Protein AF-A0A971Y9V8-F1 (afdb_monomer_lite)

Radius of gyration: 31.01 Å; chains: 1; bounding box: 67×24×73 Å

Secondary structure (DSSP, 8-state):
-HHHHHHHHHHHHHHHHTT--TTSHHHHHHHHHHHHHHHHHHHHHHHHHHHHHHHHHHHHHHHHHHHHHHHHHHHHHTTS----------------------------

Structure (mmCIF, N/CA/C/O backbone):
data_AF-A0A971Y9V8-F1
#
_entry.id   AF-A0A971Y9V8-F1
#
loop_
_atom_site.group_PDB
_atom_site.id
_atom_site.type_symbol
_atom_site.label_atom_id
_atom_site.label_alt_id
_atom_site.label_comp_id
_atom_site.label_asym_id
_atom_site.label_entity_id
_atom_site.label_seq_id
_atom_site.pdbx_PDB_ins_code
_atom_site.Cartn_x
_atom_site.Cartn_y
_atom_site.Cartn_z
_atom_site.occupancy
_atom_site.B_iso_or_equiv
_atom_site.auth_seq_id
_atom_site.auth_comp_id
_atom_site.auth_asym_id
_atom_site.auth_atom_id
_atom_site.pdbx_PDB_model_num
ATOM 1 N N . MET A 1 1 ? 2.451 -8.163 -2.387 1.00 61.44 1 MET A N 1
ATOM 2 C CA . MET A 1 1 ? 1.995 -7.449 -1.172 1.00 61.44 1 MET A CA 1
ATOM 3 C C . MET A 1 1 ? 0.903 -8.109 -0.306 1.00 61.44 1 MET A C 1
ATOM 5 O O . MET A 1 1 ? 0.712 -7.669 0.821 1.00 61.44 1 MET A O 1
ATOM 9 N N . SER A 1 2 ? 0.256 -9.224 -0.704 1.00 71.38 2 SER A N 1
ATOM 10 C CA . SER A 1 2 ? -0.834 -9.876 0.076 1.00 71.38 2 SER A CA 1
ATOM 11 C C . SER A 1 2 ? -0.527 -10.174 1.556 1.00 71.38 2 SER A C 1
ATOM 13 O O . SER A 1 2 ? -1.440 -10.242 2.370 1.00 71.38 2 SER A O 1
ATOM 15 N N . TYR A 1 3 ? 0.740 -10.360 1.926 1.00 83.62 3 TYR A N 1
ATOM 16 C CA . TYR A 1 3 ? 1.128 -10.804 3.265 1.00 83.62 3 TYR A CA 1
ATOM 17 C C . TYR A 1 3 ? 0.845 -9.780 4.375 1.00 83.62 3 TYR A C 1
ATOM 19 O O . TYR A 1 3 ? 0.438 -10.162 5.474 1.00 83.62 3 TYR A O 1
ATOM 27 N N . ILE A 1 4 ? 1.058 -8.484 4.112 1.00 87.50 4 ILE A N 1
ATOM 28 C CA . ILE A 1 4 ? 0.825 -7.424 5.108 1.00 87.50 4 ILE A CA 1
ATOM 29 C C . ILE A 1 4 ? -0.675 -7.273 5.347 1.00 87.50 4 ILE A C 1
ATOM 31 O O . ILE A 1 4 ? -1.126 -7.321 6.491 1.00 87.50 4 ILE A O 1
ATOM 35 N N . ARG A 1 5 ? -1.450 -7.195 4.263 1.00 88.75 5 ARG A N 1
ATOM 36 C CA . ARG A 1 5 ? -2.910 -7.108 4.306 1.00 88.75 5 ARG A CA 1
ATOM 37 C C . ARG A 1 5 ? -3.548 -8.349 4.939 1.00 88.75 5 ARG A C 1
ATOM 39 O O . ARG A 1 5 ? -4.453 -8.232 5.755 1.00 88.75 5 ARG A O 1
ATOM 46 N N . GLU A 1 6 ? -3.042 -9.548 4.652 1.00 90.44 6 GLU A N 1
ATOM 47 C CA . GLU A 1 6 ? -3.519 -10.795 5.268 1.00 90.44 6 GLU A CA 1
ATOM 48 C C . GLU A 1 6 ? -3.256 -10.830 6.781 1.00 90.44 6 GLU A C 1
ATOM 50 O O . GLU A 1 6 ? -4.137 -11.195 7.564 1.00 90.44 6 GLU A O 1
ATOM 55 N N . LYS A 1 7 ? -2.076 -10.375 7.217 1.00 92.75 7 LYS A N 1
ATOM 56 C CA . LYS A 1 7 ? -1.774 -10.206 8.645 1.00 92.75 7 LYS A CA 1
ATOM 57 C C . LYS A 1 7 ? -2.659 -9.162 9.309 1.00 92.75 7 LYS A C 1
ATOM 59 O O . LYS A 1 7 ? -3.086 -9.378 10.442 1.00 92.75 7 LYS A O 1
ATOM 64 N N . LEU A 1 8 ? -2.927 -8.051 8.633 1.00 92.81 8 LEU A N 1
ATOM 65 C CA . LEU A 1 8 ? -3.809 -7.021 9.158 1.00 92.81 8 LEU A CA 1
ATOM 66 C C . LEU A 1 8 ? -5.241 -7.540 9.314 1.00 92.81 8 LEU A C 1
ATOM 68 O O . LEU A 1 8 ? -5.812 -7.403 10.392 1.00 92.81 8 LEU A O 1
ATOM 72 N N . ASN A 1 9 ? -5.772 -8.225 8.300 1.00 91.19 9 ASN A N 1
ATOM 73 C CA . ASN A 1 9 ? -7.088 -8.866 8.352 1.00 91.19 9 ASN A CA 1
ATOM 74 C C . ASN A 1 9 ? -7.176 -9.883 9.498 1.00 91.19 9 ASN A C 1
ATOM 76 O O . ASN A 1 9 ? -8.183 -9.954 10.203 1.00 91.19 9 ASN A O 1
ATOM 80 N N . PHE A 1 10 ? -6.105 -10.648 9.736 1.00 93.62 10 PHE A N 1
ATOM 81 C CA . PHE A 1 10 ? -6.022 -11.538 10.893 1.00 93.62 10 PHE A CA 1
ATOM 82 C C . PHE A 1 10 ? -6.103 -10.769 12.222 1.00 93.62 10 PHE A C 1
ATOM 84 O O . PHE A 1 10 ? -6.832 -11.183 13.123 1.00 93.62 10 PHE A O 1
ATOM 91 N N . LEU A 1 11 ? -5.391 -9.644 12.355 1.00 93.00 11 LEU A N 1
ATOM 92 C CA . LEU A 1 11 ? -5.422 -8.811 13.563 1.00 93.00 11 LEU A CA 1
ATOM 93 C C . LEU A 1 11 ? -6.773 -8.116 13.768 1.00 93.00 11 LEU A C 1
ATOM 95 O O . LEU A 1 11 ? -7.240 -8.059 14.904 1.00 93.00 11 LEU A O 1
ATOM 99 N N . GLN A 1 12 ? -7.413 -7.640 12.700 1.00 90.38 12 GLN A N 1
ATOM 100 C CA . GLN A 1 12 ? -8.769 -7.088 12.742 1.00 90.38 12 GLN A CA 1
ATOM 101 C C . GLN A 1 12 ? -9.769 -8.151 13.210 1.00 90.38 12 GLN A C 1
ATOM 103 O O . GLN A 1 12 ? -10.475 -7.931 14.193 1.00 90.38 12 GLN A O 1
ATOM 108 N N . GLY A 1 13 ? -9.747 -9.350 12.617 1.00 91.56 13 GLY A N 1
ATOM 109 C CA . GLY A 1 13 ? -10.602 -10.460 13.051 1.00 91.56 13 GLY A CA 1
ATOM 110 C C . GLY A 1 13 ? -10.330 -10.901 14.495 1.00 91.56 13 GLY A C 1
ATOM 111 O O . GLY A 1 13 ? -11.252 -11.232 15.242 1.00 91.56 13 GLY A O 1
ATOM 112 N N . TYR A 1 14 ? -9.069 -10.857 14.935 1.00 90.56 14 TYR A N 1
ATOM 113 C CA . TYR A 1 14 ? -8.713 -11.124 16.329 1.00 90.56 14 TYR A CA 1
ATOM 114 C C . TYR A 1 14 ? -9.238 -10.037 17.281 1.00 90.56 14 TYR A C 1
ATOM 116 O O . TYR A 1 14 ? -9.735 -10.355 18.361 1.00 90.56 14 TYR A O 1
ATOM 124 N N . ALA A 1 15 ? -9.172 -8.762 16.885 1.00 88.38 15 ALA A N 1
ATOM 125 C CA . ALA A 1 15 ? -9.712 -7.642 17.654 1.00 88.38 15 ALA A CA 1
ATOM 126 C C . ALA A 1 15 ? -11.245 -7.697 17.767 1.00 88.38 15 ALA A C 1
ATOM 128 O O . ALA A 1 15 ? -11.782 -7.436 18.846 1.00 88.38 15 ALA A O 1
ATOM 129 N N . GLU A 1 16 ? -11.941 -8.102 16.702 1.00 85.56 16 GLU A N 1
ATOM 130 C CA . GLU A 1 16 ? -13.387 -8.365 16.719 1.00 85.56 16 GLU A CA 1
ATOM 131 C C . GLU A 1 16 ? -13.743 -9.509 17.681 1.00 85.56 16 GLU A C 1
ATOM 133 O O . GLU A 1 16 ? -14.671 -9.388 18.484 1.00 85.56 16 GLU A O 1
ATOM 138 N N . GLY A 1 17 ? -12.966 -10.597 17.663 1.00 87.19 17 GLY A N 1
ATOM 139 C CA . GLY A 1 17 ? -13.170 -11.764 18.529 1.00 87.19 17 GLY A CA 1
ATOM 140 C C . GLY A 1 17 ? -12.886 -11.527 20.018 1.00 87.19 17 GLY A C 1
ATOM 141 O O . GLY A 1 17 ? -13.301 -12.328 20.853 1.00 87.19 17 GLY A O 1
ATOM 142 N N . LEU A 1 18 ? -12.199 -10.436 20.371 1.00 88.12 18 LEU A N 1
ATOM 143 C CA . LEU A 1 18 ? -11.914 -10.062 21.761 1.00 88.12 18 LEU A CA 1
ATOM 144 C C . LEU A 1 18 ? -13.092 -9.373 22.469 1.00 88.12 18 LEU A C 1
ATOM 146 O O . LEU A 1 18 ? -12.976 -9.083 23.661 1.00 88.12 18 LEU A O 1
ATOM 150 N N . GLU A 1 19 ? -14.194 -9.097 21.761 1.00 84.94 19 GLU A N 1
ATOM 151 C CA . GLU A 1 19 ? -15.382 -8.409 22.297 1.00 84.94 19 GLU A CA 1
ATOM 152 C C . GLU A 1 19 ? -15.014 -7.115 23.052 1.00 84.94 19 GLU A C 1
ATOM 154 O O . GLU A 1 19 ? -15.512 -6.818 24.144 1.00 84.94 19 GLU A O 1
ATOM 159 N N . LEU A 1 20 ? -14.078 -6.345 22.486 1.00 84.12 20 LEU A N 1
ATOM 160 C CA . LEU A 1 20 ? -13.540 -5.151 23.129 1.00 84.12 20 LEU A CA 1
ATOM 161 C C . LEU A 1 20 ? -14.637 -4.100 23.346 1.00 84.12 20 LEU A C 1
ATOM 163 O O . LEU A 1 20 ? -15.390 -3.735 22.445 1.00 84.12 20 LEU A O 1
ATOM 167 N N . ASP A 1 21 ? -14.686 -3.547 24.556 1.00 88.38 21 ASP A N 1
ATOM 168 C CA . ASP A 1 21 ? -15.613 -2.470 24.896 1.00 88.38 21 ASP A CA 1
ATOM 169 C C . ASP A 1 21 ? -15.227 -1.175 24.162 1.00 88.38 21 ASP A C 1
ATOM 171 O O . ASP A 1 21 ? -14.263 -0.499 24.539 1.00 88.38 21 ASP A O 1
ATOM 175 N N . ALA A 1 22 ? -16.000 -0.810 23.135 1.00 83.25 22 ALA A N 1
ATOM 176 C CA . ALA A 1 22 ? -15.782 0.372 22.295 1.00 83.25 22 ALA A CA 1
ATOM 177 C C . ALA A 1 22 ? -15.866 1.714 23.052 1.00 83.25 22 ALA A C 1
ATOM 179 O O . ALA A 1 22 ? -15.480 2.761 22.523 1.00 83.25 22 ALA A O 1
ATOM 180 N N . SER A 1 23 ? -16.362 1.725 24.295 1.00 87.31 23 SER A N 1
ATOM 181 C CA . SER A 1 23 ? -16.391 2.934 25.125 1.00 87.31 23 SER A CA 1
ATOM 182 C C . SER A 1 23 ? -15.034 3.254 25.762 1.00 87.31 23 SER A C 1
ATOM 184 O O . SER A 1 23 ? -14.768 4.420 26.082 1.00 87.31 23 SER A O 1
ATOM 186 N N . LYS A 1 24 ? -14.154 2.253 25.898 1.00 95.19 24 LYS A N 1
ATOM 187 C CA . LYS A 1 24 ? -12.827 2.402 26.507 1.00 95.19 24 LYS A CA 1
ATOM 188 C C . LYS A 1 24 ? -11.863 3.132 25.581 1.00 95.19 24 LYS A C 1
ATOM 190 O O . LYS A 1 24 ? -11.877 2.960 24.363 1.00 95.19 24 LYS A O 1
ATOM 195 N N . LYS A 1 25 ? -10.998 3.955 26.175 1.00 95.06 25 LYS A N 1
ATOM 196 C CA . LYS A 1 25 ? -10.018 4.757 25.426 1.00 95.06 25 LYS A CA 1
ATOM 197 C C . LYS A 1 25 ? -8.989 3.868 24.732 1.00 95.06 25 LYS A C 1
ATOM 199 O O . LYS A 1 25 ? -8.601 4.159 23.609 1.00 95.06 25 LYS A O 1
ATOM 204 N N . GLU A 1 26 ? -8.600 2.779 25.384 1.00 92.44 26 GLU A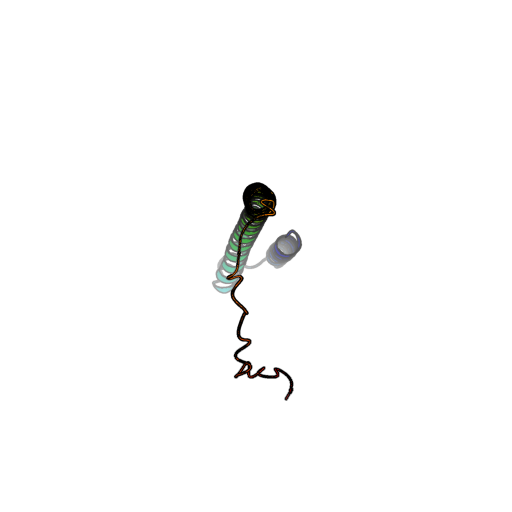 N 1
ATOM 205 C CA . GLU A 1 26 ? -7.647 1.797 24.877 1.00 92.44 26 GLU A CA 1
ATOM 206 C C . GLU A 1 26 ? -8.207 1.069 23.648 1.00 92.44 26 GLU A C 1
ATOM 208 O O . GLU A 1 26 ? -7.511 0.951 22.648 1.00 92.44 26 GLU A O 1
ATOM 213 N N . THR A 1 27 ? -9.486 0.669 23.673 1.00 93.06 27 THR A N 1
ATOM 214 C CA . THR A 1 27 ? -10.156 0.049 22.517 1.00 93.06 27 THR A CA 1
ATOM 215 C C . THR A 1 27 ? -10.190 0.992 21.320 1.00 93.06 27 THR A C 1
ATOM 217 O O . THR A 1 27 ? -9.853 0.592 20.212 1.00 93.06 27 THR A O 1
ATOM 220 N N . LYS A 1 28 ? -10.545 2.264 21.540 1.00 92.81 28 LYS A N 1
ATOM 221 C CA . LYS A 1 28 ? -10.553 3.274 20.470 1.00 92.81 28 LYS A CA 1
ATOM 222 C C . LYS A 1 28 ? -9.169 3.494 19.869 1.00 92.81 28 LYS A C 1
ATOM 224 O O . LYS A 1 28 ? -9.061 3.666 18.663 1.00 92.81 28 LYS A O 1
ATOM 229 N N . LEU A 1 29 ? -8.128 3.487 20.703 1.00 94.44 29 LEU A N 1
ATOM 230 C CA . LEU A 1 29 ? -6.751 3.605 20.238 1.00 94.44 29 LEU A CA 1
ATOM 231 C C . LEU A 1 29 ? -6.346 2.401 19.380 1.00 94.44 29 LEU A C 1
ATOM 233 O O . LEU A 1 29 ? -5.798 2.597 18.306 1.00 94.44 29 LEU A O 1
ATOM 237 N N . ILE A 1 30 ? -6.630 1.176 19.834 1.00 92.62 30 ILE A N 1
ATOM 238 C CA . ILE A 1 30 ? -6.284 -0.049 19.096 1.00 92.62 30 ILE A CA 1
ATOM 239 C C . ILE A 1 30 ? -7.006 -0.099 17.747 1.00 92.62 30 ILE A C 1
ATOM 241 O O . ILE A 1 30 ? -6.361 -0.369 16.741 1.00 92.62 30 ILE A O 1
ATOM 245 N N . LEU A 1 31 ? -8.308 0.200 17.712 1.00 91.75 31 LEU A N 1
ATOM 246 C CA . LEU A 1 31 ? -9.069 0.246 16.460 1.00 91.75 31 LEU A CA 1
ATOM 247 C C . LEU A 1 31 ? -8.514 1.312 15.509 1.00 91.75 31 LEU A C 1
ATOM 249 O O . LEU A 1 31 ? -8.242 1.003 14.360 1.00 91.75 31 LEU A O 1
ATOM 253 N N . GLY A 1 32 ? -8.216 2.517 16.007 1.00 94.62 32 GLY A N 1
ATOM 254 C CA . GLY A 1 32 ? -7.599 3.556 15.179 1.00 94.62 32 GLY A CA 1
ATOM 255 C C . GLY A 1 32 ? -6.205 3.186 14.653 1.00 94.62 32 GLY A C 1
ATOM 256 O O . GLY A 1 32 ? -5.840 3.598 13.559 1.00 94.62 32 GLY A O 1
ATOM 257 N N . ILE A 1 33 ? -5.424 2.395 15.400 1.00 94.88 33 ILE A N 1
ATOM 258 C CA . ILE A 1 33 ? -4.148 1.850 14.908 1.00 94.88 33 ILE A CA 1
ATOM 259 C C . ILE A 1 33 ? -4.395 0.832 13.790 1.00 94.88 33 ILE A C 1
ATOM 261 O O . ILE A 1 33 ? -3.668 0.846 12.804 1.00 94.88 33 ILE A O 1
ATOM 265 N N . LEU A 1 34 ? -5.393 -0.045 13.930 1.00 93.75 34 LEU A N 1
ATOM 266 C CA . LEU A 1 34 ? -5.736 -1.023 12.892 1.00 93.75 34 LEU A CA 1
ATOM 267 C C . LEU A 1 34 ? -6.233 -0.345 11.613 1.00 93.75 34 LEU A C 1
ATOM 269 O O . LEU A 1 34 ? -5.836 -0.769 10.534 1.00 93.75 34 LEU A O 1
ATOM 273 N N . ASP A 1 35 ? -7.030 0.714 11.738 1.00 93.69 35 ASP A N 1
ATOM 274 C CA . ASP A 1 35 ? -7.505 1.506 10.600 1.00 93.69 35 ASP A CA 1
ATOM 275 C C . ASP A 1 35 ? -6.333 2.200 9.887 1.00 93.69 35 ASP A C 1
ATOM 277 O O . ASP A 1 35 ? -6.192 2.094 8.673 1.00 93.69 35 ASP A O 1
ATOM 281 N N . LEU A 1 36 ? -5.425 2.834 10.642 1.00 96.00 36 LEU A N 1
ATOM 282 C CA . LEU A 1 36 ? -4.221 3.450 10.073 1.00 96.00 36 LEU A CA 1
ATOM 283 C C . LEU A 1 36 ? -3.335 2.423 9.354 1.00 96.00 36 LEU A C 1
ATOM 285 O O . LEU A 1 36 ? -2.782 2.714 8.297 1.00 96.00 36 LEU A O 1
ATOM 289 N N . LEU A 1 37 ? -3.177 1.226 9.923 1.00 95.19 37 LEU A N 1
ATOM 290 C CA . LEU A 1 37 ? -2.417 0.153 9.282 1.00 95.19 37 LEU A CA 1
ATOM 291 C C . LEU A 1 37 ? -3.094 -0.343 7.997 1.00 95.19 37 LEU A C 1
ATOM 293 O O . LEU A 1 37 ? -2.385 -0.765 7.084 1.00 95.19 37 LEU A O 1
ATOM 297 N N . ASP A 1 38 ? -4.424 -0.277 7.909 1.00 93.06 38 ASP A N 1
ATOM 298 C CA . ASP A 1 38 ? -5.172 -0.607 6.691 1.00 93.06 38 ASP A CA 1
ATOM 299 C C . ASP A 1 38 ? -4.875 0.407 5.599 1.00 93.06 38 ASP A C 1
ATOM 301 O O . ASP A 1 38 ? -4.402 0.025 4.530 1.00 93.06 38 ASP A O 1
ATOM 305 N N . GLU A 1 39 ? -5.016 1.696 5.911 1.00 95.44 39 GLU A N 1
ATOM 306 C CA . GLU A 1 39 ? -4.664 2.801 5.013 1.00 95.44 39 GLU A CA 1
ATOM 307 C C . GLU A 1 39 ? -3.208 2.709 4.533 1.00 95.44 39 GLU A C 1
ATOM 309 O O . GLU A 1 39 ? -2.940 2.834 3.339 1.00 95.44 39 GLU A O 1
ATOM 314 N N . MET A 1 40 ? -2.266 2.414 5.436 1.00 94.12 40 MET A N 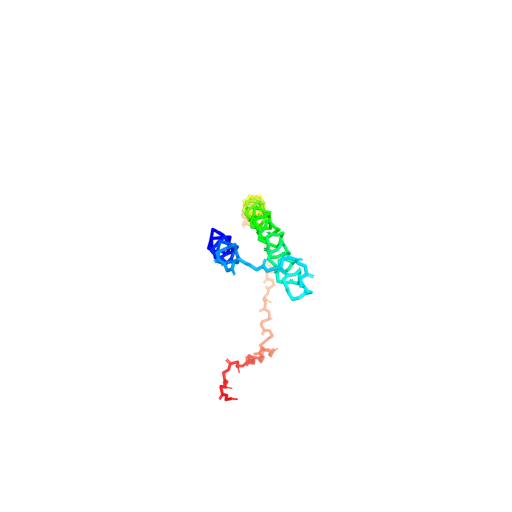1
ATOM 315 C CA . MET A 1 40 ? -0.862 2.196 5.069 1.00 94.12 40 MET A CA 1
ATOM 316 C C . MET A 1 40 ? -0.683 0.992 4.142 1.00 94.12 40 MET A C 1
ATOM 318 O O . MET A 1 40 ? 0.162 1.040 3.254 1.00 94.12 40 MET A O 1
ATOM 322 N N . SER A 1 41 ? -1.460 -0.079 4.329 1.00 93.62 41 SER A N 1
ATOM 323 C CA . SER A 1 41 ? -1.387 -1.245 3.447 1.00 93.62 41 SER A CA 1
ATOM 324 C C . SER A 1 41 ? -1.866 -0.925 2.029 1.00 93.62 41 SER A C 1
ATOM 326 O O . SER A 1 41 ? -1.216 -1.352 1.082 1.00 93.62 41 SER A O 1
ATOM 328 N N . TYR A 1 42 ? -2.921 -0.112 1.872 1.00 92.12 42 TYR A N 1
ATOM 329 C CA . TYR A 1 42 ? -3.355 0.376 0.555 1.0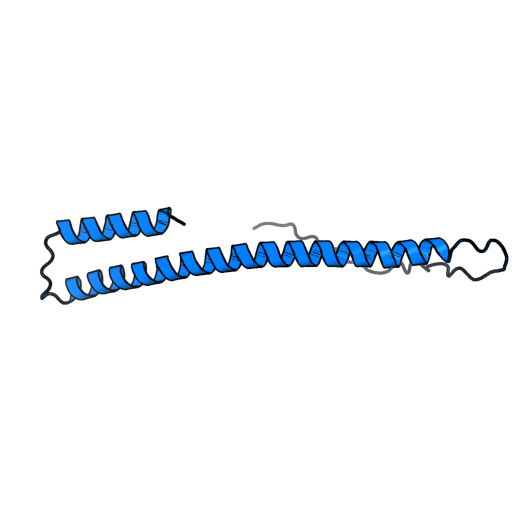0 92.12 42 TYR A CA 1
ATOM 330 C C . TYR A 1 42 ? -2.293 1.257 -0.098 1.00 92.12 42 TYR A C 1
ATOM 332 O O . TYR A 1 42 ? -1.968 1.043 -1.257 1.00 92.12 42 TYR A O 1
ATOM 340 N N . ALA A 1 43 ? -1.721 2.205 0.646 1.00 94.56 43 ALA A N 1
ATOM 341 C CA . ALA A 1 43 ? -0.693 3.092 0.106 1.00 94.56 43 ALA A CA 1
ATOM 342 C C . ALA A 1 43 ? 0.570 2.328 -0.334 1.00 94.56 43 ALA A C 1
ATOM 344 O O . ALA A 1 43 ? 1.225 2.718 -1.294 1.00 94.56 43 ALA A O 1
ATOM 345 N N . MET A 1 44 ? 0.920 1.236 0.357 1.00 93.25 44 MET A N 1
ATOM 346 C CA . MET A 1 44 ? 2.008 0.353 -0.076 1.00 93.25 44 MET A CA 1
ATOM 347 C C . MET A 1 44 ? 1.650 -0.442 -1.337 1.00 93.25 44 MET A C 1
ATOM 349 O O . MET A 1 44 ? 2.529 -0.644 -2.165 1.00 93.25 44 MET A O 1
ATOM 353 N N . ASP A 1 45 ? 0.396 -0.889 -1.481 1.00 90.38 45 ASP A N 1
ATOM 354 C CA . ASP A 1 45 ? -0.068 -1.557 -2.704 1.00 90.38 45 ASP A CA 1
ATOM 355 C C . ASP A 1 45 ? -0.001 -0.591 -3.909 1.00 90.38 45 ASP A C 1
ATOM 357 O O . ASP A 1 45 ? 0.518 -0.967 -4.954 1.00 90.38 45 ASP A O 1
ATOM 361 N N . GLU A 1 46 ? -0.449 0.660 -3.746 1.00 94.06 46 GLU A N 1
ATOM 362 C CA . GLU A 1 46 ? -0.364 1.701 -4.788 1.00 94.06 46 GLU A CA 1
ATOM 363 C C . GLU A 1 46 ? 1.091 2.022 -5.162 1.00 94.06 46 GLU A C 1
ATOM 365 O O . GLU A 1 46 ? 1.421 2.105 -6.341 1.00 94.06 46 GLU A O 1
ATOM 370 N N . LEU A 1 47 ? 1.983 2.146 -4.173 1.00 95.88 47 LEU A N 1
ATOM 371 C CA . LEU A 1 47 ? 3.400 2.413 -4.428 1.00 95.88 47 LEU A CA 1
ATOM 372 C C . LEU A 1 47 ? 4.071 1.287 -5.227 1.00 95.88 47 LEU A C 1
ATOM 374 O O . LEU A 1 47 ? 4.899 1.561 -6.088 1.00 95.88 47 LEU A O 1
ATOM 378 N N . ASP A 1 48 ? 3.735 0.030 -4.943 1.00 93.69 48 ASP A N 1
ATOM 379 C CA . ASP A 1 48 ? 4.266 -1.111 -5.693 1.00 93.69 48 ASP A CA 1
ATOM 380 C C . ASP A 1 48 ? 3.816 -1.090 -7.159 1.00 93.69 48 ASP A C 1
ATOM 382 O O . ASP A 1 48 ? 4.602 -1.432 -8.042 1.00 93.69 48 ASP A O 1
ATOM 386 N N . GLU A 1 49 ? 2.570 -0.687 -7.423 1.00 94.69 49 GLU A N 1
ATOM 387 C CA . GLU A 1 49 ? 2.065 -0.509 -8.788 1.00 94.69 49 GLU A CA 1
ATOM 388 C C . GLU A 1 49 ? 2.820 0.619 -9.506 1.00 94.69 49 GLU A C 1
ATOM 390 O O . GLU A 1 49 ? 3.311 0.410 -10.614 1.00 94.69 49 GLU A O 1
ATOM 395 N N . GLU A 1 50 ? 3.011 1.768 -8.853 1.00 97.38 50 GLU A N 1
ATOM 396 C CA . GLU A 1 50 ? 3.793 2.884 -9.408 1.00 97.38 50 GLU A CA 1
ATOM 397 C C . GLU A 1 50 ? 5.254 2.497 -9.694 1.00 97.38 50 GLU A C 1
ATOM 399 O O . GLU A 1 50 ? 5.827 2.922 -10.698 1.00 97.38 50 GLU A O 1
ATOM 404 N N . VAL A 1 51 ? 5.875 1.688 -8.828 1.00 97.38 51 VAL A N 1
ATOM 405 C CA . VAL A 1 51 ? 7.245 1.193 -9.038 1.00 97.38 51 VAL A CA 1
ATOM 406 C C . VAL A 1 51 ? 7.305 0.229 -10.221 1.00 97.38 51 VAL A C 1
ATOM 408 O O . VAL A 1 51 ? 8.221 0.337 -11.030 1.00 97.38 51 VAL A O 1
ATOM 411 N N . ALA A 1 52 ? 6.329 -0.670 -10.363 1.00 96.50 52 ALA A N 1
ATOM 412 C CA . ALA A 1 52 ? 6.269 -1.566 -11.515 1.00 96.50 52 ALA A CA 1
ATOM 413 C C . ALA A 1 52 ? 6.103 -0.790 -12.835 1.00 96.50 52 ALA A C 1
ATOM 415 O O . ALA A 1 52 ? 6.765 -1.108 -13.818 1.00 96.50 52 ALA A O 1
ATOM 416 N N . GLU A 1 53 ? 5.275 0.260 -12.850 1.00 97.50 53 GLU A N 1
ATOM 417 C CA . GLU A 1 53 ? 5.153 1.153 -14.010 1.00 97.50 53 GLU A CA 1
ATOM 418 C C . GLU A 1 53 ? 6.467 1.892 -14.309 1.00 97.50 53 GLU A C 1
ATOM 420 O O . GLU A 1 53 ? 6.830 2.076 -15.472 1.00 97.50 53 GLU A O 1
ATOM 425 N N . LEU A 1 54 ? 7.203 2.314 -13.276 1.00 98.00 54 LEU A N 1
ATOM 426 C CA . LEU A 1 54 ? 8.503 2.959 -13.452 1.00 98.00 54 LEU A CA 1
ATOM 427 C C . LEU A 1 54 ? 9.540 2.006 -14.058 1.00 98.00 54 LEU A C 1
ATOM 429 O O . LEU A 1 54 ? 10.309 2.443 -14.913 1.00 98.00 54 LEU A O 1
ATOM 433 N N . ASP A 1 55 ? 9.554 0.737 -13.648 1.00 97.69 55 ASP A N 1
ATOM 434 C CA . ASP A 1 55 ? 10.449 -0.275 -14.218 1.00 97.69 55 ASP A CA 1
ATOM 435 C C . ASP A 1 55 ? 10.208 -0.429 -15.730 1.00 97.69 55 ASP A C 1
ATOM 437 O O . ASP A 1 55 ? 11.161 -0.391 -16.506 1.00 97.69 55 ASP A O 1
ATOM 441 N N . GLU A 1 56 ? 8.944 -0.478 -16.172 1.00 97.56 56 GLU A N 1
ATOM 442 C CA . GLU A 1 56 ? 8.598 -0.521 -17.605 1.00 97.56 56 GLU A CA 1
ATOM 443 C C . GLU A 1 56 ? 9.095 0.724 -18.362 1.00 97.56 56 GLU A C 1
ATOM 445 O O . GLU A 1 56 ? 9.583 0.633 -19.490 1.00 97.56 56 GLU A O 1
ATOM 450 N N . VAL A 1 57 ? 8.994 1.906 -17.747 1.00 97.94 57 VAL A N 1
ATOM 451 C CA . VAL A 1 57 ? 9.499 3.154 -18.342 1.00 97.94 57 VAL A CA 1
ATOM 452 C C . VAL A 1 57 ? 11.024 3.148 -18.439 1.00 97.94 57 VAL A C 1
ATOM 454 O O . VAL A 1 57 ? 11.568 3.642 -19.425 1.00 97.94 57 VAL A O 1
ATOM 457 N N . ILE A 1 58 ? 11.721 2.612 -17.436 1.00 98.19 58 ILE A N 1
ATOM 458 C CA . ILE A 1 58 ? 13.183 2.500 -17.453 1.00 98.19 58 ILE A CA 1
ATOM 459 C C . ILE A 1 58 ? 13.629 1.554 -18.567 1.00 98.19 58 ILE A C 1
ATOM 461 O O . ILE A 1 58 ? 14.541 1.911 -19.308 1.00 98.19 58 ILE A O 1
ATOM 465 N N . GLU A 1 59 ? 12.970 0.403 -18.728 1.00 97.62 59 GLU A N 1
ATOM 466 C CA . GLU A 1 59 ? 13.254 -0.529 -19.829 1.00 97.62 59 GLU A CA 1
ATOM 467 C C . GLU A 1 59 ? 13.069 0.138 -21.199 1.00 97.62 59 GLU A C 1
ATOM 469 O O . GLU A 1 59 ? 13.919 -0.007 -22.073 1.00 97.62 59 GLU A O 1
ATOM 474 N N . ALA A 1 60 ? 12.009 0.934 -21.375 1.00 97.56 60 ALA A N 1
ATOM 475 C CA . ALA A 1 60 ? 11.787 1.672 -22.619 1.00 97.56 60 ALA A CA 1
ATOM 476 C C . ALA A 1 60 ? 12.878 2.725 -22.891 1.00 97.56 60 ALA A C 1
ATOM 478 O O . ALA A 1 60 ? 13.304 2.897 -24.029 1.00 97.56 60 ALA A O 1
ATOM 479 N N . ILE A 1 61 ? 13.347 3.427 -21.852 1.00 97.62 61 ILE A N 1
ATOM 480 C CA . ILE A 1 61 ? 14.444 4.398 -21.986 1.00 97.62 61 ILE A CA 1
ATOM 481 C C . ILE A 1 61 ? 15.760 3.694 -22.337 1.00 97.62 61 ILE A C 1
ATOM 483 O O . ILE A 1 61 ? 16.541 4.242 -23.112 1.00 97.62 61 ILE A O 1
ATOM 487 N N . ASP A 1 62 ? 16.018 2.519 -21.762 1.00 97.56 62 ASP A N 1
ATOM 488 C CA . ASP A 1 62 ? 17.208 1.716 -22.066 1.00 97.56 62 ASP A CA 1
ATOM 489 C C . ASP A 1 62 ? 17.208 1.255 -23.533 1.00 97.56 62 ASP A C 1
ATOM 491 O O . ASP A 1 62 ? 18.220 1.392 -24.216 1.00 97.56 62 ASP A O 1
ATOM 495 N N . GLU A 1 63 ? 16.057 0.808 -24.052 1.00 96.62 63 GLU A N 1
ATOM 496 C CA . GLU A 1 63 ? 15.888 0.458 -25.472 1.00 96.62 63 GLU A CA 1
ATOM 497 C C . GLU A 1 63 ? 16.116 1.670 -26.390 1.00 96.62 63 GLU A C 1
ATOM 499 O O . GLU A 1 63 ? 16.933 1.600 -27.310 1.00 96.62 63 GLU A O 1
ATOM 504 N N . ASP A 1 64 ? 15.472 2.807 -26.099 1.00 96.75 64 ASP A N 1
ATOM 505 C CA . ASP A 1 64 ? 15.652 4.047 -26.866 1.00 96.75 64 ASP A CA 1
ATOM 506 C C . ASP A 1 64 ? 17.121 4.520 -26.856 1.00 96.75 64 ASP A C 1
ATOM 508 O O . ASP A 1 64 ? 17.620 5.061 -27.848 1.00 96.75 64 ASP A O 1
ATOM 512 N N . LEU A 1 65 ? 17.828 4.350 -25.731 1.00 96.06 65 LEU A N 1
ATOM 513 C CA . LEU A 1 65 ? 19.240 4.709 -25.620 1.00 96.06 65 LEU A CA 1
ATOM 514 C C . LEU A 1 65 ? 20.128 3.751 -26.419 1.00 96.06 65 LEU A C 1
ATOM 516 O O . LEU A 1 65 ? 21.029 4.221 -27.110 1.00 96.06 65 LEU A O 1
ATOM 520 N N . ALA A 1 66 ? 19.859 2.445 -26.373 1.00 92.62 66 ALA A N 1
ATOM 521 C CA . ALA A 1 66 ? 20.590 1.451 -27.154 1.00 92.62 66 ALA A CA 1
ATOM 522 C C . ALA A 1 66 ? 20.473 1.716 -28.664 1.00 92.62 66 ALA A C 1
ATOM 524 O O . ALA A 1 66 ? 21.475 1.650 -29.379 1.00 92.62 66 ALA A O 1
ATOM 525 N N . ASP A 1 67 ? 19.284 2.092 -29.141 1.00 93.19 67 ASP A N 1
ATOM 526 C CA . ASP A 1 67 ? 19.069 2.483 -30.538 1.00 93.19 67 ASP A CA 1
ATOM 527 C C . ASP A 1 67 ? 19.918 3.711 -30.920 1.00 93.19 67 ASP A C 1
ATOM 529 O O . ASP A 1 67 ? 20.559 3.730 -31.973 1.00 93.19 67 ASP A O 1
ATOM 533 N N . LEU A 1 68 ? 19.989 4.725 -30.046 1.00 92.75 68 LEU A N 1
ATOM 534 C CA . LEU A 1 68 ? 20.838 5.904 -30.266 1.00 92.75 68 LEU A CA 1
ATOM 535 C C . LEU A 1 68 ? 22.334 5.576 -30.238 1.00 92.75 68 LEU A C 1
ATOM 537 O O . LEU A 1 68 ? 23.101 6.165 -31.001 1.00 92.75 68 LEU A O 1
ATOM 541 N N . GLU A 1 69 ? 22.759 4.675 -29.354 1.00 89.31 69 GLU A N 1
ATOM 542 C CA . GLU A 1 69 ? 24.142 4.201 -29.296 1.00 89.31 69 GLU A CA 1
ATOM 543 C C . GLU A 1 69 ? 24.517 3.484 -30.592 1.00 89.31 69 GLU A C 1
ATOM 545 O O . GLU A 1 69 ? 25.566 3.777 -31.166 1.00 89.31 69 GLU A O 1
ATOM 550 N N . MET A 1 70 ? 23.648 2.608 -31.100 1.00 87.00 70 MET A N 1
ATOM 551 C CA . MET A 1 70 ? 23.856 1.949 -32.389 1.00 87.00 70 MET A CA 1
ATOM 552 C C . MET A 1 70 ? 23.963 2.967 -33.527 1.00 87.00 70 MET A C 1
ATOM 554 O O . MET A 1 70 ? 24.957 2.947 -34.247 1.00 87.00 70 MET A O 1
ATOM 558 N N . ASP A 1 71 ? 23.022 3.909 -33.642 1.00 86.75 71 ASP A N 1
ATOM 559 C CA . ASP A 1 71 ? 23.061 4.958 -34.673 1.00 86.75 71 ASP A CA 1
ATOM 560 C C . ASP A 1 71 ? 24.356 5.796 -34.613 1.00 86.75 71 ASP A C 1
ATOM 562 O O . ASP A 1 71 ? 24.918 6.170 -35.647 1.00 86.75 71 ASP A O 1
ATOM 566 N N . PHE A 1 72 ? 24.839 6.114 -33.406 1.00 82.00 72 PHE A N 1
ATOM 567 C CA . PHE A 1 72 ? 26.043 6.923 -33.208 1.00 82.00 72 PHE A CA 1
ATOM 568 C C . PHE A 1 72 ? 27.329 6.147 -33.520 1.00 82.00 72 PHE A C 1
ATOM 570 O O . PHE A 1 72 ? 28.187 6.656 -34.245 1.00 82.00 72 PHE A O 1
ATOM 577 N N . TYR A 1 73 ? 27.463 4.918 -33.014 1.00 78.38 73 TYR A N 1
ATOM 578 C CA . TYR A 1 73 ? 28.654 4.094 -33.234 1.00 78.38 73 TYR A CA 1
ATOM 579 C C . TYR A 1 73 ? 28.731 3.537 -34.662 1.00 78.38 73 TYR A C 1
ATOM 581 O O . TYR A 1 73 ? 29.826 3.462 -35.217 1.00 78.38 73 TYR A O 1
ATOM 589 N N . GLU A 1 74 ? 27.599 3.224 -35.304 1.00 68.19 74 GLU A N 1
ATOM 590 C CA . GLU A 1 74 ? 27.568 2.863 -36.730 1.00 68.19 74 GLU A CA 1
ATOM 591 C C . GLU A 1 74 ? 27.982 4.048 -37.627 1.00 68.19 74 GLU A C 1
ATOM 593 O O . GLU A 1 74 ? 28.632 3.842 -38.651 1.00 68.19 74 GLU A O 1
ATOM 598 N N . MET A 1 75 ? 27.697 5.299 -37.230 1.00 59.09 75 MET A N 1
ATOM 599 C CA . MET A 1 75 ? 28.210 6.489 -37.929 1.00 59.09 75 MET A CA 1
ATOM 600 C C . MET A 1 75 ? 29.713 6.732 -37.726 1.00 59.09 75 MET A C 1
ATOM 602 O O . MET A 1 75 ? 30.342 7.310 -38.612 1.00 59.09 75 MET A O 1
ATOM 606 N N . GLU A 1 76 ? 30.300 6.342 -36.591 1.00 56.78 76 GLU A N 1
ATOM 607 C CA . GLU A 1 76 ? 31.745 6.493 -36.343 1.00 56.78 76 GLU A CA 1
ATOM 608 C C . GLU A 1 76 ? 32.590 5.444 -37.088 1.00 56.78 76 GLU A C 1
ATOM 610 O O . GLU A 1 76 ? 33.670 5.783 -37.578 1.00 56.78 76 GLU A O 1
ATOM 615 N N . ASP A 1 77 ? 32.093 4.214 -37.255 1.00 55.56 77 ASP A N 1
ATOM 616 C CA . ASP A 1 77 ? 32.797 3.153 -38.001 1.00 55.56 77 ASP A CA 1
ATOM 617 C C . ASP A 1 77 ? 32.867 3.456 -39.517 1.00 55.56 77 ASP A C 1
ATOM 619 O O . ASP A 1 77 ? 33.873 3.171 -40.172 1.00 55.56 77 ASP A O 1
ATOM 623 N N . ASP A 1 78 ? 31.857 4.140 -40.070 1.00 54.59 78 ASP A N 1
ATOM 624 C CA . ASP A 1 78 ? 31.853 4.639 -41.458 1.00 54.59 78 ASP A CA 1
ATOM 625 C C . ASP A 1 78 ? 32.759 5.877 -41.670 1.00 54.59 78 ASP A C 1
ATOM 627 O O . ASP A 1 78 ? 33.044 6.253 -42.812 1.00 54.59 78 ASP A O 1
ATOM 631 N N . LEU A 1 79 ? 33.240 6.517 -40.595 1.00 54.78 79 LEU A N 1
ATOM 632 C CA . LEU A 1 79 ? 34.179 7.650 -40.645 1.00 54.78 79 LEU A CA 1
ATOM 633 C C . LEU A 1 79 ? 35.646 7.238 -40.428 1.00 54.78 79 LEU A C 1
ATOM 635 O O . LEU A 1 79 ? 36.535 8.070 -40.612 1.00 54.78 79 LEU A O 1
ATOM 639 N N . PHE A 1 80 ? 35.914 5.971 -40.093 1.00 55.09 80 PHE A N 1
ATOM 640 C CA . PHE A 1 80 ? 37.266 5.427 -39.884 1.00 55.09 80 PHE A CA 1
ATOM 641 C C . PHE A 1 80 ? 37.832 4.647 -41.083 1.00 55.09 80 PHE A C 1
ATOM 643 O O . PHE A 1 80 ? 38.891 4.029 -40.976 1.00 55.09 80 PHE A O 1
ATOM 650 N N . PHE A 1 81 ? 37.163 4.699 -42.240 1.00 51.97 81 PHE A N 1
ATOM 651 C CA . PHE A 1 81 ? 37.610 4.056 -43.480 1.00 51.97 81 PHE A CA 1
ATOM 652 C C . PHE A 1 81 ? 37.914 5.071 -44.594 1.00 51.97 81 PHE A C 1
ATOM 654 O O . PHE A 1 81 ? 37.439 4.940 -45.720 1.00 51.97 81 PHE A O 1
ATOM 661 N N . ASP A 1 82 ? 38.740 6.074 -44.294 1.00 50.38 82 ASP A N 1
ATOM 662 C CA . ASP A 1 82 ? 39.583 6.703 -45.317 1.00 50.38 82 ASP A CA 1
ATOM 663 C C . ASP A 1 82 ? 41.036 6.304 -45.019 1.00 50.38 82 ASP A C 1
ATOM 665 O O . ASP A 1 82 ? 41.760 6.947 -44.259 1.00 50.38 82 ASP A O 1
ATOM 669 N N . GLU A 1 83 ? 41.429 5.143 -45.556 1.00 53.41 83 GLU A N 1
ATOM 670 C CA . GLU A 1 83 ? 42.837 4.814 -45.785 1.00 53.41 83 GLU A CA 1
ATOM 671 C C . GLU A 1 83 ? 43.381 5.839 -46.790 1.00 53.41 83 GLU A C 1
ATOM 673 O O . GLU A 1 83 ? 43.257 5.609 -47.987 1.00 53.41 83 GLU A O 1
ATOM 678 N N . ASP A 1 84 ? 43.891 6.979 -46.316 1.00 55.53 84 ASP A N 1
ATOM 679 C CA . ASP A 1 84 ? 44.979 7.775 -46.921 1.00 55.53 84 ASP A CA 1
ATOM 680 C C . ASP A 1 84 ? 44.955 9.221 -46.373 1.00 55.53 84 ASP A C 1
ATOM 682 O O . ASP A 1 84 ? 44.395 10.116 -46.996 1.00 55.53 84 ASP A O 1
ATOM 686 N N . ASP A 1 85 ? 45.553 9.466 -45.202 1.00 47.78 85 ASP A N 1
ATOM 687 C CA . ASP A 1 85 ? 46.616 10.479 -45.027 1.00 47.78 85 ASP A CA 1
ATOM 688 C C . ASP A 1 85 ? 46.946 10.700 -43.537 1.00 47.78 85 ASP A C 1
ATOM 690 O O . ASP A 1 85 ? 46.113 11.120 -42.739 1.00 47.78 85 ASP A O 1
ATOM 694 N N . ASP A 1 86 ? 48.216 10.435 -43.228 1.00 48.66 86 ASP A N 1
ATOM 695 C CA . ASP A 1 86 ? 49.100 11.160 -42.313 1.00 48.66 86 ASP A CA 1
ATOM 696 C C . ASP A 1 86 ? 48.658 11.478 -40.864 1.00 48.66 86 ASP A C 1
ATOM 698 O O . ASP A 1 86 ? 47.884 12.387 -40.576 1.00 48.66 86 ASP A O 1
ATOM 702 N N . ASP A 1 87 ? 49.348 10.788 -39.944 1.00 52.75 87 ASP A N 1
ATOM 703 C CA . ASP A 1 87 ? 50.067 11.375 -38.805 1.00 52.75 87 ASP A CA 1
ATOM 704 C C . ASP A 1 87 ? 49.310 12.397 -37.933 1.00 52.75 87 ASP A C 1
ATOM 706 O O . ASP A 1 87 ? 49.459 13.599 -38.115 1.00 52.75 87 ASP A O 1
ATOM 710 N N . ASP A 1 88 ? 48.575 11.915 -36.923 1.00 53.06 88 ASP A N 1
ATOM 711 C CA . ASP A 1 88 ? 48.560 12.470 -35.547 1.00 53.06 88 ASP A CA 1
ATOM 712 C C . ASP A 1 88 ? 47.529 11.731 -34.664 1.00 53.06 88 ASP A C 1
ATOM 714 O O . ASP A 1 88 ? 46.726 12.328 -33.940 1.00 53.06 88 ASP A O 1
ATOM 718 N N . LEU A 1 89 ? 47.544 10.389 -34.691 1.00 51.28 89 LEU A N 1
ATOM 719 C CA . LEU A 1 89 ? 46.773 9.598 -33.732 1.00 51.28 89 LEU A CA 1
ATOM 720 C C . LEU A 1 89 ? 47.459 9.690 -32.364 1.00 51.28 89 LEU A C 1
ATOM 722 O O . LEU A 1 89 ? 48.365 8.925 -32.035 1.00 51.28 89 LEU A O 1
ATOM 726 N N . PHE A 1 90 ? 47.049 10.725 -31.634 1.00 51.25 90 PHE A N 1
ATOM 727 C CA . PHE A 1 90 ? 47.194 10.965 -30.206 1.00 51.25 90 PHE A CA 1
ATOM 728 C C . PHE A 1 90 ? 47.606 9.694 -29.453 1.00 51.25 90 PHE A C 1
ATOM 730 O O . PHE A 1 90 ? 46.781 8.830 -29.169 1.00 51.25 90 PHE A O 1
ATOM 737 N N . SER A 1 91 ? 48.900 9.575 -29.152 1.00 52.47 91 SER A N 1
ATOM 738 C CA . SER A 1 91 ? 49.399 8.636 -28.153 1.00 52.47 91 SER A CA 1
ATOM 739 C C . SER A 1 91 ? 48.717 9.009 -26.838 1.00 52.47 91 SER A C 1
ATOM 741 O O . SER A 1 91 ? 48.994 10.108 -26.349 1.00 52.47 91 SER A O 1
ATOM 743 N N . PRO A 1 92 ? 47.827 8.182 -26.258 1.00 50.44 92 PRO A N 1
ATOM 744 C CA . PRO A 1 92 ? 47.417 8.414 -24.889 1.00 50.44 92 PRO A CA 1
ATOM 745 C C . PRO A 1 92 ? 48.669 8.209 -24.035 1.00 50.44 92 PRO A C 1
ATOM 747 O O . PRO A 1 92 ? 49.103 7.078 -23.812 1.00 50.44 92 PRO A O 1
ATOM 750 N N . ASP A 1 93 ? 49.300 9.312 -23.627 1.00 45.09 93 ASP A N 1
ATOM 751 C CA . ASP A 1 93 ? 50.186 9.310 -22.471 1.00 45.09 93 ASP A CA 1
ATOM 752 C C . ASP A 1 93 ? 49.338 8.770 -21.318 1.00 45.09 93 ASP A C 1
ATOM 754 O O . ASP A 1 93 ? 48.448 9.437 -20.787 1.00 45.09 93 ASP A O 1
ATOM 758 N N . TYR A 1 94 ? 49.560 7.497 -21.006 1.00 54.56 94 TYR A N 1
ATOM 759 C CA . TYR A 1 94 ? 49.210 6.928 -19.725 1.00 54.56 94 TYR A CA 1
ATOM 760 C C . TYR A 1 94 ? 50.043 7.686 -18.690 1.00 54.56 94 TYR A C 1
ATOM 76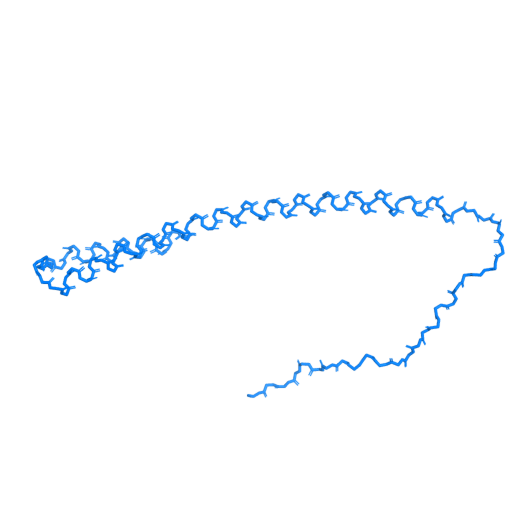2 O O . TYR A 1 94 ? 51.170 7.293 -18.391 1.00 54.56 94 TYR A O 1
ATOM 770 N N . ASP A 1 95 ? 49.503 8.788 -18.167 1.00 52.41 95 ASP A N 1
ATOM 771 C CA . ASP A 1 95 ? 49.950 9.330 -16.888 1.00 52.41 95 ASP A CA 1
ATOM 772 C C . ASP A 1 95 ? 49.536 8.314 -15.818 1.00 52.41 95 ASP A C 1
ATOM 774 O O . ASP 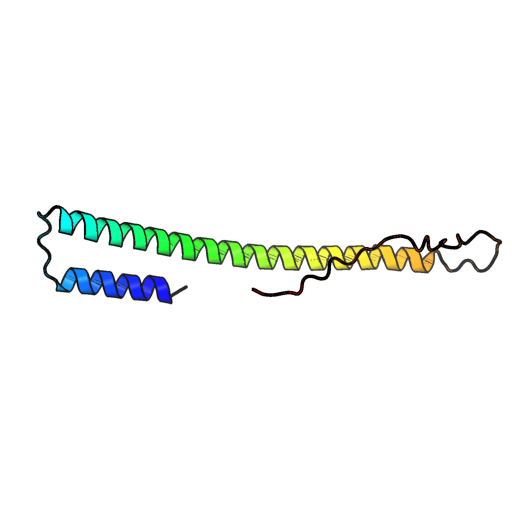A 1 95 ? 48.420 8.282 -15.301 1.00 52.41 95 ASP A O 1
ATOM 778 N N . GLU A 1 96 ? 50.469 7.402 -15.577 1.00 57.78 96 GLU A N 1
ATOM 779 C CA . GLU A 1 96 ? 50.486 6.356 -14.567 1.00 57.78 96 GLU A CA 1
ATOM 780 C C . GLU A 1 96 ? 50.645 6.979 -13.163 1.00 57.78 96 GLU A C 1
ATOM 782 O O . GLU A 1 96 ? 51.560 6.625 -12.430 1.00 57.78 96 GLU A O 1
ATOM 787 N N . GLU A 1 97 ? 49.803 7.937 -12.759 1.00 56.94 97 GLU A N 1
ATOM 788 C CA . GLU A 1 97 ? 49.813 8.450 -11.380 1.00 56.94 97 GLU A CA 1
ATOM 789 C C . GLU A 1 97 ? 48.399 8.571 -10.781 1.00 56.94 97 GLU A C 1
ATOM 791 O O . GLU A 1 97 ? 47.627 9.480 -11.073 1.00 56.94 97 GLU A O 1
ATOM 796 N N . ASP A 1 98 ? 48.152 7.639 -9.853 1.00 57.94 98 ASP A N 1
ATOM 797 C CA . ASP A 1 98 ? 47.298 7.760 -8.666 1.00 57.94 98 ASP A CA 1
ATOM 798 C C . ASP A 1 98 ? 45.802 7.416 -8.788 1.00 57.94 98 ASP A C 1
ATOM 800 O O . ASP A 1 98 ? 44.908 8.228 -8.551 1.00 57.94 98 ASP A O 1
ATOM 804 N N . PHE A 1 99 ? 45.519 6.137 -9.057 1.00 49.84 99 PHE A N 1
ATOM 805 C CA . PHE A 1 99 ? 44.297 5.502 -8.557 1.00 49.84 99 PHE A CA 1
ATOM 806 C C . PHE A 1 99 ? 44.639 4.756 -7.258 1.00 49.84 99 PHE A C 1
ATOM 808 O O . PHE A 1 99 ? 44.915 3.554 -7.277 1.00 49.84 99 PHE A O 1
ATOM 815 N N . GLU A 1 100 ? 44.671 5.468 -6.124 1.00 59.16 100 GLU A N 1
ATOM 816 C CA . GLU A 1 100 ? 44.619 4.814 -4.811 1.00 59.16 100 GLU A CA 1
ATOM 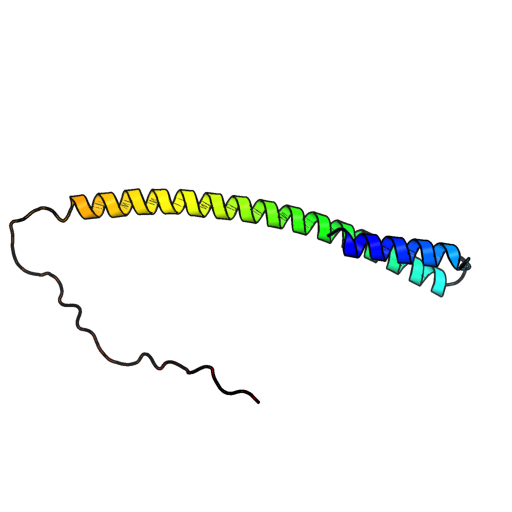817 C C . GLU A 1 100 ? 43.253 4.131 -4.673 1.00 59.16 100 GLU A C 1
ATOM 819 O O . GLU A 1 100 ? 42.235 4.741 -4.340 1.00 59.16 100 GLU A O 1
ATOM 824 N N . LEU A 1 101 ? 43.251 2.834 -4.974 1.00 54.00 101 LEU A N 1
ATOM 825 C CA . LEU A 1 101 ? 42.211 1.895 -4.597 1.00 54.00 101 LEU A CA 1
ATOM 826 C C . LEU A 1 101 ? 42.123 1.911 -3.063 1.00 54.00 101 LEU A C 1
ATOM 828 O O . LEU A 1 101 ? 42.958 1.309 -2.387 1.00 54.00 101 LEU A O 1
ATOM 832 N N . TYR A 1 102 ? 41.143 2.622 -2.506 1.00 64.50 102 TYR A N 1
ATOM 833 C CA . TYR A 1 102 ? 40.753 2.381 -1.122 1.00 64.50 102 TYR A CA 1
ATOM 834 C C . TYR A 1 102 ? 40.129 0.987 -1.084 1.00 64.50 102 TYR A C 1
ATOM 836 O O . TYR A 1 102 ? 39.019 0.769 -1.563 1.00 64.50 102 TYR A O 1
ATOM 844 N N . ASP A 1 103 ? 40.936 0.048 -0.602 1.00 61.00 103 ASP A N 1
ATOM 845 C CA . ASP A 1 103 ? 40.586 -1.333 -0.316 1.00 61.00 103 ASP A CA 1
ATOM 846 C C . ASP A 1 103 ? 39.562 -1.322 0.830 1.00 61.00 103 ASP A C 1
ATOM 848 O O . ASP A 1 103 ? 39.902 -1.110 1.996 1.00 61.00 103 ASP A O 1
ATOM 852 N N . ASP A 1 104 ? 38.285 -1.453 0.476 1.00 65.94 104 ASP A N 1
ATOM 853 C CA . ASP A 1 104 ? 37.203 -1.755 1.410 1.00 65.94 104 ASP A CA 1
ATOM 854 C C . ASP A 1 104 ? 37.295 -3.240 1.794 1.00 65.94 104 ASP A C 1
ATOM 856 O O . ASP A 1 104 ? 36.496 -4.040 1.328 1.00 65.94 104 ASP A O 1
ATOM 860 N N . GLU A 1 105 ? 38.244 -3.617 2.652 1.00 67.38 105 GLU A N 1
ATOM 861 C CA . GLU A 1 105 ? 38.113 -4.791 3.527 1.00 67.38 105 GLU A CA 1
ATOM 862 C C . GLU A 1 105 ? 38.937 -4.578 4.805 1.00 67.38 105 GLU A C 1
ATOM 864 O O . GLU A 1 105 ? 40.154 -4.720 4.809 1.00 67.38 105 GLU A O 1
ATOM 869 N N . ASP A 1 106 ? 38.271 -4.255 5.914 1.00 57.69 106 ASP A N 1
ATOM 870 C CA . ASP A 1 106 ? 38.417 -5.092 7.106 1.00 57.69 106 ASP A CA 1
ATOM 871 C C . ASP A 1 106 ? 37.304 -4.810 8.126 1.00 57.69 106 ASP A C 1
ATOM 873 O O . ASP A 1 106 ? 37.076 -3.693 8.600 1.00 57.69 106 ASP A O 1
ATOM 877 N N . GLU A 1 107 ? 36.603 -5.897 8.419 1.00 58.94 107 GLU A N 1
ATOM 878 C CA . GLU A 1 107 ? 35.621 -6.103 9.469 1.00 58.94 107 GLU A CA 1
ATOM 879 C C . GLU A 1 107 ? 36.213 -5.835 10.873 1.00 58.94 107 GLU A C 1
ATOM 881 O O . GLU A 1 107 ? 37.260 -6.381 11.214 1.00 58.94 107 GLU A O 1
ATOM 886 N N . GLU A 1 108 ? 35.501 -5.076 11.721 1.00 50.72 108 GLU A N 1
ATOM 887 C CA . GLU A 1 108 ? 35.161 -5.439 13.122 1.00 50.72 108 GLU A CA 1
ATOM 888 C C . GLU A 1 108 ? 34.098 -4.503 13.732 1.00 50.72 108 GLU A C 1
ATOM 890 O O . GLU A 1 108 ? 34.305 -3.267 13.778 1.00 50.72 108 GLU A O 1
#

Sequence (108 aa):
MSYIREKLNFLQGYAEGLELDASKKETKLILGILDLLDEMSYAMDELDEEVAELDEVIEAIDEDLADLEMDFYEMEDDLFFDEDDDDDLFSPDYDEEDFELYDDEDEE

Foldseek 3Di:
DVPLVVVLVVVVVVLVVVVDDPVDPVNVVSVVVSVVSNVVVVVVVVVVVVVVVVVVVVVVVVVVVVVVVCVVVVVVVVVPPPPDDDDDPDDPPPPVDDPPPPPPDDDD

pLDDT: mean 79.94, std 18.02, range [45.09, 98.19]